Protein AF-A0A2H0XSZ4-F1 (afdb_monomer_lite)

Radius of gyration: 27.39 Å; chains: 1; bounding box: 52×51×87 Å

Sequence (161 aa):
MVIVDKSGLMKPEPNIGQFYLKGNMMQNGSPLTSWAFQTGLHCFGNWGGFIVTLGVLLFAISTAISWSYYGDRGAQYLLGQKAVFWYRILYVTAHFIGATVSLEVGWAFGDFANGLMAIPNLICVIALSNVVKRVTKEYTSKKHLTYKEQLTLNS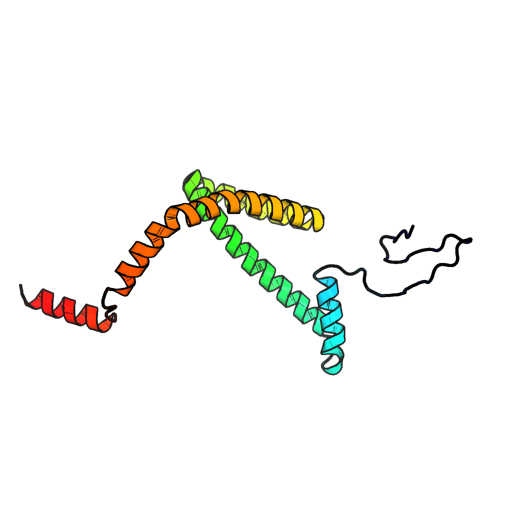IREQKW

Secondary structure (DSSP, 8-state):
-PPBPTTSPBPPPTTS-------STT--SHHHHHHHHHHHTGGG-TTHHHHHHHHHHHHHHHHHHHHHHHHHHHHHHHH-TTHHHHHHHHHHHHHHHHTTS-HHHHHHHHHHHHHHHHHHHHHHHHHHHHHHHHHHHHHHHS----HHHHHHHHHHHHTT-

Structure (mmCIF, N/CA/C/O backbone):
data_AF-A0A2H0XSZ4-F1
#
_entry.id   AF-A0A2H0XSZ4-F1
#
loop_
_atom_site.group_PDB
_atom_site.id
_atom_site.type_symbol
_atom_site.label_atom_id
_atom_site.label_alt_id
_atom_site.label_comp_id
_atom_site.label_asym_id
_atom_site.label_entity_id
_atom_site.label_seq_id
_atom_site.pdbx_PDB_ins_code
_atom_site.Cartn_x
_atom_site.Cartn_y
_atom_site.Cartn_z
_atom_site.occupancy
_atom_site.B_iso_or_equiv
_atom_site.auth_seq_id
_atom_site.auth_comp_id
_atom_site.auth_asym_id
_atom_site.auth_atom_id
_atom_site.pdbx_PDB_model_num
ATOM 1 N N . MET A 1 1 ? 6.662 29.672 -28.513 1.00 38.41 1 MET A N 1
ATOM 2 C CA . MET A 1 1 ? 5.990 28.416 -28.120 1.00 38.41 1 MET A CA 1
ATOM 3 C C . MET A 1 1 ? 7.043 27.329 -28.207 1.00 38.41 1 MET A C 1
ATOM 5 O O . MET A 1 1 ? 7.677 27.227 -29.244 1.00 38.41 1 MET A O 1
ATOM 9 N N . VAL A 1 2 ? 7.329 26.632 -27.110 1.00 45.84 2 VAL A N 1
ATOM 10 C CA . VAL A 1 2 ? 8.420 25.650 -27.048 1.00 45.84 2 VAL A CA 1
ATOM 11 C C . VAL A 1 2 ? 7.804 24.259 -27.126 1.00 45.84 2 VAL A C 1
ATOM 13 O O . VAL A 1 2 ? 7.014 23.898 -26.258 1.00 45.84 2 VAL A O 1
ATOM 16 N N . ILE A 1 3 ? 8.126 23.508 -28.178 1.00 48.75 3 ILE A N 1
ATOM 17 C CA . ILE A 1 3 ? 7.635 22.142 -28.386 1.00 48.75 3 ILE A CA 1
ATOM 18 C C . ILE A 1 3 ? 8.766 21.180 -28.005 1.00 48.75 3 ILE A C 1
ATOM 20 O O . ILE A 1 3 ? 9.856 21.236 -28.574 1.00 48.75 3 ILE A O 1
ATOM 24 N N . VAL A 1 4 ? 8.511 20.331 -27.009 1.00 52.94 4 VAL A N 1
ATOM 25 C CA . VAL A 1 4 ? 9.458 19.329 -26.497 1.00 52.94 4 VAL A CA 1
ATOM 26 C C . VAL A 1 4 ? 9.090 17.971 -27.086 1.00 52.94 4 VAL A C 1
ATOM 28 O O . VAL A 1 4 ? 7.964 17.509 -26.912 1.00 52.94 4 VAL A O 1
ATOM 31 N N . ASP A 1 5 ? 10.021 17.342 -27.803 1.00 50.06 5 ASP A N 1
ATOM 32 C CA . ASP A 1 5 ? 9.843 15.988 -28.337 1.00 50.06 5 ASP A CA 1
ATOM 33 C C . ASP A 1 5 ? 9.930 14.928 -27.218 1.00 50.06 5 ASP A C 1
ATOM 35 O O . ASP A 1 5 ? 10.528 15.166 -26.169 1.00 50.06 5 ASP A O 1
ATOM 39 N N . LYS A 1 6 ? 9.394 13.721 -27.446 1.00 45.88 6 LYS A N 1
ATOM 40 C CA . LYS A 1 6 ? 9.410 12.576 -26.505 1.00 45.88 6 LYS A CA 1
ATOM 41 C C . LYS A 1 6 ? 10.825 12.116 -26.112 1.00 45.88 6 LYS A C 1
ATOM 43 O O . LYS A 1 6 ? 10.987 11.374 -25.151 1.00 45.88 6 LYS A O 1
ATOM 48 N N . SER A 1 7 ? 11.840 12.573 -26.841 1.00 51.97 7 SER A N 1
ATOM 49 C CA . SER A 1 7 ? 13.270 12.392 -26.568 1.00 51.97 7 SER A CA 1
ATOM 50 C C . SER A 1 7 ? 13.869 13.460 -25.639 1.00 51.97 7 SER A C 1
ATOM 52 O O . SER A 1 7 ? 15.032 13.363 -25.250 1.00 51.97 7 SER A O 1
ATOM 54 N N . GLY A 1 8 ? 13.103 14.494 -25.293 1.00 50.28 8 GLY A N 1
ATOM 55 C CA . GLY A 1 8 ? 13.570 15.634 -24.508 1.00 50.28 8 GLY A CA 1
ATOM 56 C C . GLY A 1 8 ? 14.339 16.676 -25.283 1.00 50.28 8 GLY A C 1
ATOM 57 O O . GLY A 1 8 ? 14.888 17.609 -24.700 1.00 50.28 8 GLY A O 1
ATOM 58 N N . LEU A 1 9 ? 14.366 16.530 -26.602 1.00 47.16 9 LEU A N 1
ATOM 59 C CA . LEU A 1 9 ? 15.032 17.448 -27.500 1.00 47.16 9 LEU A CA 1
ATOM 60 C C . LEU A 1 9 ? 14.007 18.455 -28.028 1.00 47.16 9 LEU A C 1
ATOM 62 O O . LEU A 1 9 ? 13.013 18.091 -28.651 1.00 47.16 9 LEU A O 1
ATOM 66 N N . MET A 1 10 ? 14.252 19.741 -27.787 1.00 50.03 10 MET A N 1
ATOM 67 C CA . MET A 1 10 ? 13.558 20.819 -28.491 1.00 50.03 10 MET A CA 1
ATOM 68 C C . MET A 1 10 ? 14.272 21.043 -29.824 1.00 50.03 10 MET A C 1
ATOM 70 O O . MET A 1 10 ? 15.470 21.340 -29.842 1.00 50.03 10 MET A O 1
ATOM 74 N N . LYS A 1 11 ? 13.559 20.885 -30.942 1.00 49.41 11 LYS A N 1
ATOM 75 C CA . LYS A 1 11 ? 14.082 21.253 -32.263 1.00 49.41 11 LYS A CA 1
ATOM 76 C C . LYS A 1 11 ? 13.750 22.716 -32.560 1.00 49.41 11 LYS A C 1
ATOM 78 O O . LYS A 1 11 ? 12.647 23.154 -32.239 1.00 49.41 11 LYS A O 1
ATOM 83 N N . PRO A 1 12 ? 14.666 23.468 -33.177 1.00 53.62 12 PRO A N 1
ATOM 84 C CA . PRO A 1 12 ? 14.404 24.855 -33.515 1.00 53.62 12 PRO A CA 1
ATOM 85 C C . PRO A 1 12 ? 13.570 25.009 -34.777 1.00 53.62 12 PRO A C 1
ATOM 87 O O . PRO A 1 12 ? 13.829 24.370 -35.795 1.00 53.62 12 PRO A O 1
ATOM 90 N N . GLU A 1 13 ? 12.629 25.941 -34.718 1.00 52.09 13 GLU A N 1
ATOM 91 C CA . GLU A 1 13 ? 12.061 26.580 -35.898 1.00 52.09 13 GLU A CA 1
ATOM 92 C C . GLU A 1 13 ? 13.127 27.551 -36.455 1.00 52.09 13 GLU A C 1
ATOM 94 O O . GLU A 1 13 ? 13.641 28.377 -35.694 1.00 52.09 13 GLU A O 1
ATOM 99 N N . PRO A 1 14 ? 13.496 27.491 -37.746 1.00 54.22 14 PRO A N 1
ATOM 100 C CA . PRO A 1 14 ? 14.691 28.161 -38.277 1.00 54.22 14 PRO A CA 1
ATOM 101 C C . PRO A 1 14 ? 14.692 29.703 -38.250 1.00 54.22 14 PRO A C 1
ATOM 103 O O . PRO A 1 14 ? 15.674 30.295 -38.681 1.00 54.22 14 PRO A O 1
ATOM 106 N N . ASN A 1 15 ? 13.648 30.375 -37.747 1.00 52.22 15 ASN A N 1
ATOM 107 C CA . ASN A 1 15 ? 13.486 31.831 -37.883 1.00 52.22 15 ASN A CA 1
ATOM 108 C C . ASN A 1 15 ? 13.233 32.621 -36.587 1.00 52.22 15 ASN A C 1
ATOM 110 O O . ASN A 1 15 ? 12.858 33.789 -36.661 1.00 52.22 15 ASN A O 1
ATOM 114 N N . ILE A 1 16 ? 13.448 32.056 -35.394 1.00 55.81 16 ILE A N 1
ATOM 115 C CA . ILE A 1 16 ? 13.312 32.830 -34.146 1.00 55.81 16 ILE A CA 1
ATOM 116 C C . ILE A 1 16 ? 14.446 32.449 -33.194 1.00 55.81 16 ILE A C 1
ATOM 118 O O . ILE A 1 16 ? 14.521 31.306 -32.753 1.00 55.81 16 ILE A O 1
ATOM 122 N N . GLY A 1 17 ? 15.342 33.397 -32.896 1.00 53.16 17 GLY A N 1
ATOM 123 C CA . GLY A 1 17 ? 16.508 33.208 -32.027 1.00 53.16 17 GLY A CA 1
ATOM 124 C C . GLY A 1 17 ? 16.131 32.722 -30.626 1.00 53.16 17 GLY A C 1
ATOM 125 O O . GLY A 1 17 ? 15.847 33.518 -29.736 1.00 53.16 17 GLY A O 1
ATOM 126 N N . GLN A 1 18 ? 16.125 31.406 -30.437 1.00 49.12 18 GLN A N 1
ATOM 127 C CA . GLN A 1 18 ? 15.777 30.735 -29.188 1.00 49.12 18 GLN A CA 1
ATOM 128 C C . GLN A 1 18 ? 17.005 29.995 -28.648 1.00 49.12 18 GLN A C 1
ATOM 130 O O . GLN A 1 18 ? 17.699 29.283 -29.373 1.00 49.12 18 GLN A O 1
ATOM 135 N N . PHE A 1 19 ? 17.269 30.196 -27.357 1.00 51.22 19 PHE A N 1
ATOM 136 C CA . PHE A 1 19 ? 18.322 29.533 -26.592 1.00 51.22 19 PHE A CA 1
ATOM 137 C C . PHE A 1 19 ? 17.998 28.044 -26.399 1.00 51.22 19 PHE A C 1
ATOM 139 O O . PHE A 1 19 ? 16.898 27.696 -25.974 1.00 51.22 19 PHE A O 1
ATOM 146 N N . TYR A 1 20 ? 18.975 27.165 -26.640 1.00 51.00 20 TYR A N 1
ATOM 147 C CA . TYR A 1 20 ? 18.857 25.731 -26.362 1.00 51.00 20 TYR A CA 1
ATOM 148 C C . TYR A 1 20 ? 19.424 25.421 -24.981 1.00 51.00 20 TYR A C 1
ATOM 150 O O . TYR A 1 20 ? 20.610 25.633 -24.730 1.00 51.00 20 TYR A O 1
ATOM 158 N N . LEU A 1 21 ? 18.600 24.858 -24.101 1.00 49.72 21 LEU A N 1
ATOM 159 C CA . LEU A 1 21 ? 19.065 24.249 -22.858 1.00 49.72 21 LEU A CA 1
ATOM 160 C C . LEU A 1 21 ? 19.122 22.731 -23.058 1.00 49.72 21 LEU A C 1
ATOM 162 O O . LEU A 1 21 ? 18.095 22.062 -23.134 1.00 49.72 21 LEU A O 1
ATOM 166 N N . LYS A 1 22 ? 20.337 22.186 -23.179 1.00 48.81 22 LYS A N 1
ATOM 167 C CA . LYS A 1 22 ? 20.587 20.741 -23.262 1.00 48.81 22 LYS A CA 1
ATOM 168 C C . LYS A 1 22 ? 20.716 20.176 -21.846 1.00 48.81 22 LYS A C 1
ATOM 170 O O . LYS A 1 22 ? 21.632 20.557 -21.124 1.00 48.81 22 LYS A O 1
ATOM 175 N N . GLY A 1 23 ? 19.842 19.248 -21.461 1.00 54.03 23 GLY A N 1
ATOM 176 C CA . GLY A 1 23 ? 19.924 18.556 -20.172 1.00 54.03 23 GLY A CA 1
ATOM 177 C C . GLY A 1 23 ? 19.246 17.188 -20.204 1.00 54.03 23 GLY A C 1
ATOM 178 O O . GLY A 1 23 ? 18.250 17.006 -20.894 1.00 54.03 23 GLY A O 1
ATOM 179 N N . ASN A 1 24 ? 19.757 16.228 -19.429 1.00 54.56 24 ASN A N 1
ATOM 180 C CA . ASN A 1 24 ? 19.204 14.869 -19.290 1.00 54.56 24 ASN A CA 1
ATOM 181 C C . ASN A 1 24 ? 17.894 14.826 -18.457 1.0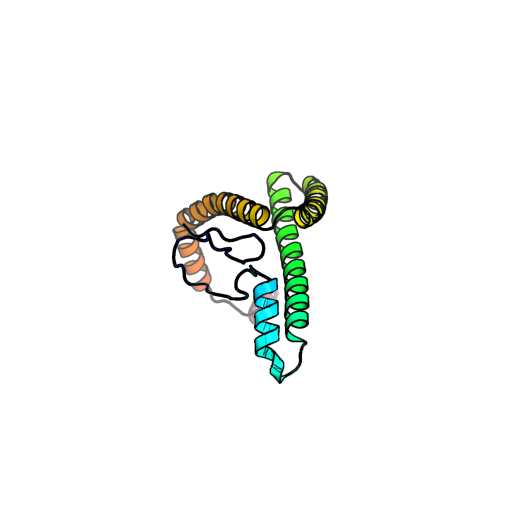0 54.56 24 ASN A C 1
ATOM 183 O O . ASN A 1 24 ? 17.596 13.824 -17.814 1.00 54.56 24 ASN A O 1
ATOM 187 N N . MET A 1 25 ? 17.118 15.917 -18.421 1.00 55.25 25 MET A N 1
ATOM 188 C CA . MET A 1 25 ? 16.053 16.168 -17.433 1.00 55.25 25 MET A CA 1
ATOM 189 C C . MET A 1 25 ? 14.708 15.479 -17.724 1.00 55.25 25 MET A C 1
ATOM 191 O O . MET A 1 25 ? 13.742 15.720 -17.012 1.00 55.25 25 MET A O 1
ATOM 195 N N . MET A 1 26 ? 14.612 14.629 -18.750 1.00 58.34 26 MET A N 1
ATOM 196 C CA . MET A 1 26 ? 13.345 13.982 -19.141 1.00 58.34 26 MET A CA 1
ATOM 197 C C . MET A 1 26 ? 13.096 12.609 -18.507 1.00 58.34 26 MET A C 1
ATOM 199 O O . MET A 1 26 ? 12.156 11.915 -18.885 1.00 58.34 26 MET A O 1
ATOM 203 N N . GLN A 1 27 ? 13.921 12.192 -17.549 1.00 61.56 27 GLN A N 1
ATOM 204 C CA . GLN A 1 27 ? 13.649 10.985 -16.770 1.00 61.56 27 GLN A CA 1
ATOM 205 C C . GLN A 1 27 ? 12.647 11.336 -15.657 1.00 61.56 27 GLN A C 1
ATOM 207 O O . GLN A 1 27 ? 12.907 12.248 -14.878 1.00 61.56 27 GLN A O 1
ATOM 212 N N . ASN A 1 28 ? 11.528 10.612 -15.548 1.00 71.50 28 ASN A N 1
ATOM 213 C CA . ASN A 1 28 ? 10.537 10.791 -14.476 1.00 71.50 28 ASN A CA 1
ATOM 214 C C . ASN A 1 28 ? 10.492 9.560 -13.564 1.00 71.50 28 ASN A C 1
ATOM 216 O O . ASN A 1 28 ? 10.473 8.429 -14.042 1.00 71.50 28 ASN A O 1
ATOM 220 N N . GLY A 1 29 ? 10.433 9.773 -12.246 1.00 78.81 29 GLY A N 1
ATOM 221 C CA . GLY A 1 29 ? 10.262 8.698 -11.264 1.00 78.81 29 GLY A CA 1
ATOM 222 C C . GLY A 1 29 ? 11.518 7.845 -11.054 1.00 78.81 29 GLY A C 1
ATOM 223 O O . GLY A 1 29 ? 12.585 8.365 -10.727 1.00 78.81 29 GLY A O 1
ATOM 224 N N . SER A 1 30 ? 11.389 6.524 -11.207 1.00 82.00 30 SER A N 1
ATOM 225 C CA . SER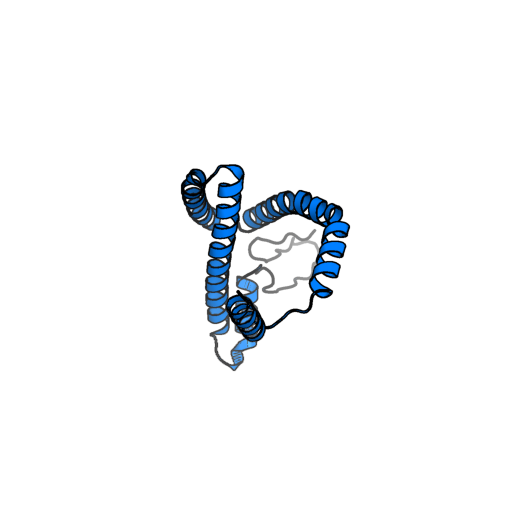 A 1 30 ? 12.443 5.553 -10.863 1.00 82.00 30 SER A CA 1
ATOM 226 C C . SER A 1 30 ? 13.736 5.666 -11.700 1.00 82.00 30 SER A C 1
ATOM 228 O O . SER A 1 30 ? 14.817 5.565 -11.118 1.00 82.00 30 SER A O 1
ATOM 230 N N . PRO A 1 31 ? 13.697 5.921 -13.022 1.00 82.94 31 PRO A N 1
ATOM 231 C CA . PRO A 1 31 ? 14.912 6.151 -13.806 1.00 82.94 31 PRO A CA 1
ATOM 232 C C . PRO A 1 31 ? 15.706 7.390 -13.372 1.00 82.94 31 PRO A C 1
ATOM 234 O O . PRO A 1 31 ? 16.937 7.368 -13.392 1.00 82.94 31 PRO A O 1
ATOM 237 N N . LEU A 1 32 ? 15.023 8.455 -12.932 1.00 85.12 32 LEU A N 1
ATOM 238 C CA . LEU A 1 32 ? 15.672 9.681 -12.461 1.00 85.12 32 LEU A CA 1
ATOM 239 C C . LEU A 1 32 ? 16.416 9.445 -11.148 1.00 85.12 32 LEU A C 1
ATOM 241 O O . LEU A 1 32 ? 17.568 9.855 -11.007 1.00 85.12 32 LEU A O 1
ATOM 245 N N . THR A 1 33 ? 15.786 8.748 -10.199 1.00 88.62 33 THR A N 1
ATOM 246 C CA . THR A 1 33 ? 16.438 8.384 -8.936 1.00 88.62 33 THR A CA 1
ATOM 247 C C . THR A 1 33 ? 17.582 7.404 -9.165 1.00 88.62 33 THR A C 1
ATOM 249 O O . THR A 1 33 ? 18.649 7.588 -8.587 1.00 88.62 33 THR A O 1
ATOM 252 N N . SER A 1 34 ? 17.428 6.427 -10.064 1.00 86.62 34 SER A N 1
ATOM 253 C CA . SER A 1 34 ? 18.523 5.528 -10.448 1.00 86.62 34 SER A CA 1
ATOM 254 C C . SER A 1 34 ? 19.720 6.300 -11.015 1.00 86.62 34 SER A C 1
ATOM 256 O O . SER A 1 34 ? 20.851 6.079 -10.583 1.00 86.62 34 SER A O 1
ATOM 258 N N . TRP A 1 35 ? 19.485 7.250 -11.926 1.00 84.75 35 TRP A N 1
ATOM 259 C CA . TRP A 1 35 ? 20.541 8.097 -12.490 1.00 84.75 35 TRP A CA 1
ATOM 260 C C . TRP A 1 35 ? 21.212 8.986 -11.432 1.00 84.75 35 TRP A C 1
ATOM 262 O O . TRP A 1 35 ? 22.441 9.102 -11.400 1.00 84.75 35 TRP A O 1
ATOM 272 N N . ALA A 1 36 ? 20.426 9.573 -10.527 1.00 86.62 36 ALA A N 1
ATOM 273 C CA . ALA A 1 36 ? 20.943 10.398 -9.440 1.00 86.62 36 ALA A CA 1
ATOM 274 C C . ALA A 1 36 ? 21.839 9.590 -8.489 1.00 86.62 36 ALA A C 1
ATOM 276 O O . ALA A 1 36 ? 22.929 10.043 -8.146 1.00 86.62 36 ALA A O 1
ATOM 277 N N . PHE A 1 37 ? 21.431 8.374 -8.114 1.00 87.06 37 PHE A N 1
ATOM 278 C CA . PHE A 1 37 ? 22.240 7.485 -7.274 1.00 87.06 37 PHE A CA 1
ATOM 279 C C . PHE A 1 37 ? 23.475 6.964 -8.004 1.00 87.06 37 PHE A C 1
ATOM 281 O O . PHE A 1 37 ? 24.538 6.858 -7.401 1.00 87.06 37 PHE A O 1
ATOM 288 N N . GLN A 1 38 ? 23.369 6.672 -9.299 1.00 87.00 38 GLN A N 1
ATOM 289 C CA . GLN A 1 38 ? 24.520 6.280 -10.109 1.00 87.00 38 GLN A CA 1
ATOM 290 C C . GLN A 1 38 ? 25.562 7.403 -10.193 1.00 87.00 38 GLN A C 1
ATOM 292 O O . GLN A 1 38 ? 26.755 7.140 -10.077 1.00 87.00 38 GLN A O 1
ATOM 297 N N . THR A 1 39 ? 25.111 8.653 -10.321 1.00 85.81 39 THR A N 1
ATOM 298 C CA . THR A 1 39 ? 25.986 9.833 -10.338 1.00 85.81 39 THR A CA 1
ATOM 299 C C . THR A 1 39 ? 26.565 10.122 -8.949 1.00 85.81 39 THR A C 1
ATOM 301 O O . THR A 1 39 ? 27.769 10.323 -8.811 1.00 85.81 39 THR A O 1
ATOM 304 N N . GLY A 1 40 ? 25.732 10.106 -7.905 1.00 86.44 40 GLY A N 1
ATOM 305 C CA . GLY A 1 40 ? 26.133 10.450 -6.539 1.00 86.44 40 GLY A CA 1
ATOM 306 C C . GLY A 1 40 ? 27.044 9.418 -5.872 1.00 86.44 40 GLY A C 1
ATOM 307 O O . GLY A 1 40 ? 27.937 9.795 -5.120 1.00 86.44 40 GLY A O 1
ATOM 308 N N . LEU A 1 41 ? 26.863 8.125 -6.165 1.00 84.94 41 LEU A N 1
ATOM 309 C CA . LEU A 1 41 ? 27.700 7.044 -5.625 1.00 84.94 41 LEU A CA 1
ATOM 310 C C . LEU A 1 41 ? 28.848 6.652 -6.565 1.00 84.94 41 LEU A C 1
ATOM 312 O O . LEU A 1 41 ? 29.563 5.695 -6.275 1.00 84.94 41 LEU A O 1
ATOM 316 N N . HIS A 1 42 ? 29.072 7.388 -7.658 1.00 81.56 42 HIS A N 1
ATOM 317 C CA . HIS A 1 42 ? 30.092 7.047 -8.652 1.00 81.56 42 HIS A CA 1
ATOM 318 C C . HIS A 1 42 ? 31.497 6.874 -8.042 1.00 81.56 42 HIS A C 1
ATOM 320 O O . HIS A 1 42 ? 32.265 6.028 -8.493 1.00 81.56 42 HIS A O 1
ATOM 326 N N . CYS A 1 43 ? 31.823 7.614 -6.973 1.00 79.56 43 CYS A N 1
ATOM 327 C CA . CYS A 1 43 ? 33.092 7.493 -6.244 1.00 79.56 43 CYS A CA 1
ATOM 328 C C . CYS A 1 43 ? 33.289 6.144 -5.524 1.00 79.56 43 CYS A C 1
ATOM 330 O O . CYS A 1 43 ? 34.429 5.741 -5.311 1.00 79.56 43 CYS A O 1
ATOM 332 N N . PHE A 1 44 ? 32.209 5.438 -5.184 1.00 76.75 44 PHE A N 1
ATOM 333 C CA . PHE A 1 44 ? 32.234 4.114 -4.551 1.00 76.75 44 PHE A CA 1
ATOM 334 C C . PHE A 1 44 ? 31.980 2.972 -5.553 1.00 76.75 44 PHE A C 1
ATOM 336 O O . PHE A 1 44 ? 32.039 1.802 -5.180 1.00 76.75 44 PHE A O 1
ATOM 343 N N . GLY A 1 45 ? 31.718 3.299 -6.824 1.00 77.50 45 GLY A N 1
ATOM 344 C CA . GLY A 1 45 ? 31.514 2.350 -7.919 1.00 77.50 45 GLY A CA 1
ATOM 345 C C . GLY A 1 45 ? 30.211 2.575 -8.693 1.00 77.50 45 GLY A C 1
ATOM 346 O O . GLY A 1 45 ? 29.258 3.184 -8.215 1.00 77.50 45 GLY A O 1
ATOM 347 N N . ASN A 1 46 ? 30.134 2.027 -9.908 1.00 77.69 46 ASN A N 1
ATOM 348 C CA . ASN A 1 46 ? 28.992 2.195 -10.820 1.00 77.69 46 ASN A CA 1
ATOM 349 C C . ASN A 1 46 ? 27.759 1.320 -10.470 1.00 77.69 46 ASN A C 1
ATOM 351 O O . ASN A 1 46 ? 27.091 0.784 -11.352 1.00 77.69 46 ASN A O 1
ATOM 355 N N . TRP A 1 47 ? 27.488 1.113 -9.177 1.00 82.94 47 TRP A N 1
ATOM 356 C CA . TRP A 1 47 ? 26.476 0.165 -8.681 1.00 82.94 47 TRP A CA 1
ATOM 357 C C . TRP A 1 47 ? 25.238 0.862 -8.091 1.00 82.94 47 TRP A C 1
ATOM 359 O O . TRP A 1 47 ? 24.257 0.201 -7.753 1.00 82.94 47 TRP A O 1
ATOM 369 N N . GLY A 1 48 ? 25.246 2.200 -8.007 1.00 83.50 48 GLY A N 1
ATOM 370 C CA . GLY A 1 48 ? 24.164 2.990 -7.406 1.00 83.50 48 GLY A CA 1
ATOM 371 C C . GLY A 1 48 ? 22.782 2.726 -8.020 1.00 83.50 48 GLY A C 1
ATOM 372 O O . GLY A 1 48 ? 21.800 2.616 -7.290 1.00 83.50 48 GLY A O 1
ATOM 373 N N . GLY A 1 49 ? 22.704 2.528 -9.341 1.00 84.62 49 GLY A N 1
ATOM 374 C CA . GLY A 1 49 ? 21.442 2.201 -10.018 1.00 84.62 49 GLY A CA 1
ATOM 375 C C . GLY A 1 49 ? 20.875 0.819 -9.656 1.00 84.62 49 GLY A C 1
ATOM 376 O O . GLY A 1 49 ? 19.659 0.658 -9.524 1.00 84.62 49 GLY A O 1
ATOM 377 N N . PHE A 1 50 ? 21.735 -0.179 -9.413 1.00 88.06 50 PHE A N 1
ATOM 378 C CA . PHE A 1 50 ? 21.299 -1.517 -8.991 1.00 88.06 50 PHE A CA 1
ATOM 379 C C . PHE A 1 50 ? 20.695 -1.504 -7.585 1.00 88.06 50 PHE A C 1
ATOM 381 O O . PHE A 1 50 ? 19.689 -2.171 -7.349 1.00 88.06 50 PHE A O 1
ATOM 388 N N . ILE A 1 51 ? 21.257 -0.702 -6.674 1.00 89.44 51 ILE A N 1
ATOM 389 C CA . ILE A 1 51 ? 20.721 -0.525 -5.316 1.00 89.44 51 ILE A CA 1
ATOM 390 C C . ILE A 1 51 ? 19.304 0.052 -5.377 1.00 89.44 51 ILE A C 1
ATOM 392 O O . ILE A 1 51 ? 18.401 -0.467 -4.721 1.00 89.44 51 ILE A O 1
ATOM 396 N N . VAL A 1 52 ? 19.089 1.084 -6.201 1.00 90.75 52 VAL A N 1
ATOM 397 C CA . VAL A 1 52 ? 17.757 1.681 -6.391 1.00 90.75 52 VAL A CA 1
ATOM 398 C C . VAL A 1 52 ? 16.790 0.664 -6.989 1.00 90.75 52 VAL A C 1
ATOM 400 O O . VAL A 1 52 ? 15.681 0.520 -6.487 1.00 90.75 52 VAL A O 1
ATOM 403 N N . THR A 1 53 ? 17.212 -0.083 -8.009 1.00 90.50 53 THR A N 1
ATOM 404 C CA . THR A 1 53 ? 16.366 -1.101 -8.653 1.00 90.50 53 THR A CA 1
ATOM 405 C C . THR A 1 53 ? 15.931 -2.182 -7.660 1.00 90.50 53 THR A C 1
ATOM 407 O O . THR A 1 53 ? 14.746 -2.507 -7.578 1.00 90.50 53 THR A O 1
ATOM 410 N N . LEU A 1 54 ? 16.865 -2.698 -6.853 1.00 93.00 54 LEU A N 1
ATOM 411 C CA . LEU A 1 54 ? 16.565 -3.684 -5.814 1.00 93.00 54 LEU A CA 1
ATOM 412 C C . LEU A 1 54 ? 15.652 -3.101 -4.725 1.00 93.00 54 LEU A C 1
ATOM 41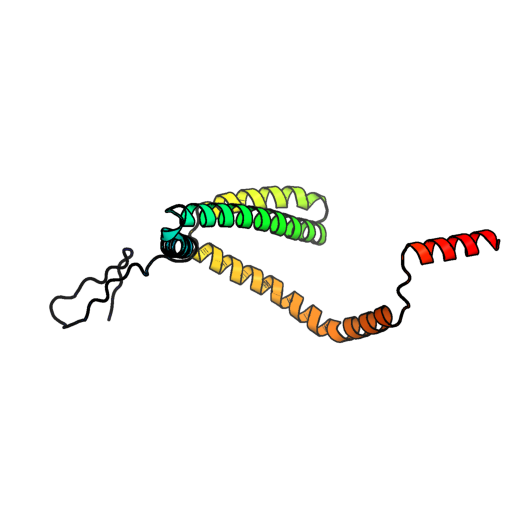4 O O . LEU A 1 54 ? 14.711 -3.762 -4.289 1.00 93.00 54 LEU A O 1
ATOM 418 N N . GLY A 1 55 ? 15.894 -1.855 -4.313 1.00 93.25 55 GLY A N 1
ATOM 419 C CA . GLY A 1 55 ? 15.063 -1.155 -3.335 1.00 93.25 55 GLY A CA 1
ATOM 420 C C . GLY A 1 55 ? 13.626 -0.958 -3.819 1.00 93.25 55 GLY A C 1
ATOM 421 O O . GLY A 1 55 ? 12.686 -1.262 -3.086 1.00 93.25 55 GLY A O 1
ATOM 422 N N . VAL A 1 56 ? 13.446 -0.521 -5.068 1.00 92.56 56 VAL A N 1
ATOM 423 C CA . VAL A 1 56 ? 12.124 -0.360 -5.691 1.00 92.56 56 VAL A CA 1
ATOM 424 C C . VAL A 1 56 ? 11.407 -1.705 -5.797 1.00 92.56 56 VAL A C 1
ATOM 426 O O . VAL A 1 56 ? 10.220 -1.773 -5.488 1.00 92.56 56 VAL A O 1
ATOM 429 N N . LEU A 1 57 ? 12.113 -2.783 -6.154 1.00 93.38 57 LEU A N 1
ATOM 430 C CA . LEU A 1 57 ? 11.538 -4.130 -6.202 1.00 93.38 57 LEU A CA 1
ATOM 431 C C . LEU A 1 57 ? 11.017 -4.579 -4.827 1.00 93.38 57 LEU A C 1
ATOM 433 O O . LEU A 1 57 ? 9.865 -4.997 -4.708 1.00 93.38 57 LEU A O 1
ATOM 437 N N . LEU A 1 58 ? 11.842 -4.466 -3.782 1.00 95.31 58 LEU A N 1
ATOM 438 C CA . LEU A 1 58 ? 11.455 -4.845 -2.418 1.00 95.31 58 LEU A CA 1
ATOM 439 C C . LEU A 1 58 ? 10.293 -3.989 -1.895 1.00 95.31 58 LEU A C 1
ATOM 441 O O . LEU A 1 58 ? 9.376 -4.509 -1.255 1.00 95.31 58 LEU A O 1
ATOM 445 N N . PHE A 1 59 ? 10.305 -2.692 -2.202 1.00 93.75 59 PHE A N 1
ATOM 446 C CA . PHE A 1 59 ? 9.240 -1.764 -1.833 1.00 93.75 59 PHE A CA 1
ATOM 447 C C . PHE A 1 59 ? 7.923 -2.059 -2.565 1.00 93.75 59 PHE A C 1
ATOM 449 O O . PHE A 1 59 ? 6.850 -2.011 -1.962 1.00 93.75 59 PHE A O 1
ATOM 456 N N . ALA A 1 60 ? 7.988 -2.412 -3.850 1.00 93.12 60 ALA A N 1
ATOM 457 C CA . ALA A 1 60 ? 6.814 -2.802 -4.621 1.00 93.12 60 ALA A CA 1
ATOM 458 C C . ALA A 1 60 ? 6.171 -4.075 -4.051 1.00 93.12 60 ALA A C 1
ATOM 460 O O . ALA A 1 60 ? 4.952 -4.127 -3.895 1.00 93.12 60 ALA A O 1
ATOM 461 N N . ILE A 1 61 ? 6.981 -5.070 -3.667 1.00 94.94 61 ILE A N 1
ATOM 462 C CA . ILE A 1 61 ? 6.491 -6.318 -3.060 1.00 94.94 61 ILE A CA 1
ATOM 463 C C . ILE A 1 61 ? 5.814 -6.048 -1.712 1.00 94.94 61 ILE A C 1
ATOM 465 O O . ILE A 1 61 ? 4.698 -6.518 -1.480 1.00 94.94 61 ILE A O 1
ATOM 469 N N . SER A 1 62 ? 6.451 -5.284 -0.819 1.00 96.19 62 SER A N 1
ATOM 470 C CA . SER A 1 62 ? 5.874 -4.993 0.503 1.00 96.19 62 SER A CA 1
ATOM 471 C C . SER A 1 62 ? 4.567 -4.200 0.399 1.00 96.19 62 SER A C 1
ATOM 473 O O . SER A 1 62 ? 3.600 -4.477 1.119 1.00 96.19 62 SER A O 1
ATOM 475 N N . THR A 1 63 ? 4.510 -3.266 -0.550 1.00 93.88 63 THR A N 1
ATOM 476 C CA . THR A 1 63 ? 3.306 -2.499 -0.870 1.00 93.88 63 THR A CA 1
ATOM 477 C C . THR A 1 63 ? 2.210 -3.427 -1.396 1.00 93.88 63 THR A C 1
ATOM 479 O O . THR A 1 63 ? 1.109 -3.432 -0.845 1.00 93.88 63 THR A O 1
ATOM 482 N N . ALA A 1 64 ? 2.506 -4.289 -2.372 1.00 94.25 64 ALA A N 1
ATOM 483 C CA . ALA A 1 64 ? 1.532 -5.233 -2.924 1.00 94.25 64 ALA A CA 1
ATOM 484 C C . ALA A 1 64 ? 0.940 -6.170 -1.850 1.00 94.25 64 ALA A C 1
ATOM 486 O O . ALA A 1 64 ? -0.271 -6.375 -1.780 1.00 94.25 64 ALA A O 1
ATOM 487 N N . ILE A 1 65 ? 1.764 -6.690 -0.937 1.00 94.69 65 ILE A N 1
ATOM 488 C CA . ILE A 1 65 ? 1.268 -7.529 0.168 1.00 94.69 65 ILE A CA 1
ATOM 489 C C . ILE A 1 65 ? 0.302 -6.738 1.063 1.00 94.69 65 ILE A C 1
ATOM 491 O O . ILE A 1 65 ? -0.775 -7.229 1.410 1.00 94.69 65 ILE A O 1
ATOM 495 N N . SER A 1 66 ? 0.664 -5.501 1.406 1.00 95.31 66 SER A N 1
ATOM 496 C CA . SER A 1 66 ? -0.131 -4.657 2.304 1.00 95.31 66 SER A CA 1
ATOM 497 C C . SER A 1 66 ? -1.492 -4.306 1.692 1.00 95.31 66 SER A C 1
ATOM 499 O O . SER A 1 66 ? -2.529 -4.489 2.331 1.00 95.31 66 SER A O 1
ATOM 501 N N . TRP A 1 67 ? -1.516 -3.878 0.427 1.00 93.62 67 TRP A N 1
ATOM 502 C CA . TRP A 1 67 ? -2.758 -3.542 -0.280 1.00 93.62 67 TRP A CA 1
ATOM 503 C C . TRP A 1 67 ? -3.628 -4.767 -0.577 1.00 93.62 67 TRP A C 1
ATOM 505 O O . TRP A 1 67 ? -4.857 -4.672 -0.534 1.00 93.62 67 TRP A O 1
ATOM 515 N N . SER A 1 68 ? -3.019 -5.935 -0.804 1.00 94.44 68 SER A N 1
ATOM 516 C CA . SER A 1 68 ? -3.757 -7.197 -0.884 1.00 94.44 68 SER A CA 1
ATOM 517 C C . SER A 1 68 ? -4.504 -7.479 0.423 1.00 94.44 68 SER A C 1
ATOM 519 O O . SER A 1 68 ? -5.704 -7.756 0.400 1.00 94.44 68 SER A O 1
ATOM 521 N N . TYR A 1 69 ? -3.831 -7.329 1.569 1.00 94.75 69 TYR A N 1
ATOM 522 C CA . TYR A 1 69 ? -4.439 -7.544 2.882 1.00 94.75 69 TYR A CA 1
ATOM 523 C C . TYR A 1 69 ? -5.551 -6.534 3.199 1.00 94.75 69 TYR A C 1
ATOM 525 O O . TYR A 1 69 ? -6.616 -6.925 3.685 1.00 94.75 69 TYR A O 1
ATOM 533 N N . TYR A 1 70 ? -5.345 -5.245 2.911 1.00 93.00 70 TYR A N 1
ATOM 534 C CA . TYR A 1 70 ? -6.371 -4.229 3.161 1.00 93.00 70 TYR A CA 1
ATOM 535 C C . TYR A 1 70 ? -7.643 -4.484 2.354 1.00 93.00 70 TYR A C 1
ATOM 537 O O . TYR A 1 70 ? -8.742 -4.429 2.910 1.00 93.00 70 TYR A O 1
ATOM 545 N N . GLY A 1 71 ? -7.511 -4.824 1.072 1.00 92.56 71 GLY A N 1
ATOM 546 C CA . GLY A 1 71 ? -8.682 -5.139 0.263 1.00 92.56 71 GLY A CA 1
ATOM 547 C C . GLY A 1 71 ? -9.320 -6.486 0.602 1.00 92.56 71 GLY A C 1
ATOM 548 O O . GLY A 1 71 ? -10.538 -6.589 0.518 1.00 92.56 71 GLY A O 1
ATOM 549 N N . ASP A 1 72 ? -8.559 -7.475 1.088 1.00 94.31 72 ASP A N 1
ATOM 550 C CA . ASP A 1 72 ? -9.113 -8.718 1.652 1.00 94.31 72 ASP A CA 1
ATOM 551 C C . ASP A 1 72 ? -10.057 -8.397 2.825 1.00 94.31 72 ASP A C 1
ATOM 553 O O . ASP A 1 72 ? -11.232 -8.768 2.804 1.00 94.31 72 ASP A O 1
ATOM 557 N N . ARG A 1 73 ? -9.592 -7.595 3.795 1.00 94.44 73 ARG A N 1
ATOM 558 C CA . ARG A 1 73 ? -10.429 -7.158 4.926 1.00 94.44 73 ARG A CA 1
ATOM 559 C C . ARG A 1 73 ? -11.640 -6.340 4.476 1.00 94.44 73 ARG A C 1
ATOM 561 O O . ARG A 1 73 ? -12.730 -6.539 5.009 1.00 94.44 73 ARG A O 1
ATOM 568 N N . GLY A 1 74 ? -11.469 -5.459 3.490 1.00 92.62 74 GLY A N 1
ATOM 569 C CA . GLY A 1 74 ? -12.567 -4.681 2.911 1.00 92.62 74 GLY A CA 1
ATOM 570 C C . GLY A 1 74 ? -13.621 -5.560 2.229 1.00 92.62 74 GLY A C 1
ATOM 571 O O . GLY A 1 74 ? -14.813 -5.430 2.507 1.00 92.62 74 GLY A O 1
ATOM 572 N N . ALA A 1 75 ? -13.192 -6.506 1.393 1.00 93.69 75 ALA A N 1
ATOM 573 C CA . ALA A 1 75 ? -14.072 -7.450 0.708 1.00 93.69 75 ALA A CA 1
ATOM 574 C C . ALA A 1 75 ? -14.793 -8.372 1.699 1.00 93.69 75 ALA A C 1
ATOM 576 O O . ALA A 1 75 ? -15.993 -8.609 1.557 1.00 93.69 75 ALA A O 1
ATOM 577 N N . GLN A 1 76 ? -14.090 -8.843 2.734 1.00 94.75 76 GLN A N 1
ATOM 578 C CA . GLN A 1 76 ? -14.675 -9.631 3.814 1.00 94.75 76 GLN A CA 1
ATOM 579 C C . GLN A 1 76 ? -15.764 -8.846 4.560 1.00 94.75 76 GLN A C 1
ATOM 581 O O . GLN A 1 76 ? -16.820 -9.405 4.847 1.00 94.75 76 GLN A O 1
ATOM 586 N N . TYR A 1 77 ? -15.523 -7.566 4.859 1.00 92.69 77 TYR A N 1
ATOM 587 C CA . TYR A 1 77 ? -16.482 -6.711 5.560 1.00 92.69 77 TYR A CA 1
ATOM 588 C C . TYR A 1 77 ? -17.744 -6.436 4.727 1.00 92.69 77 TYR A C 1
ATOM 590 O O . TYR A 1 77 ? -18.847 -6.465 5.266 1.00 92.69 77 TYR A O 1
ATOM 598 N N . LEU A 1 78 ? -17.593 -6.203 3.419 1.00 92.62 78 LEU A N 1
ATOM 599 C CA . LEU A 1 78 ? -18.708 -5.836 2.536 1.00 92.62 78 LEU A CA 1
ATOM 600 C C . LEU A 1 78 ? -19.507 -7.037 2.013 1.00 92.62 78 LEU A C 1
ATOM 602 O O . LEU A 1 78 ? -20.728 -6.965 1.906 1.00 92.62 78 LEU A O 1
ATOM 606 N N . LEU A 1 79 ? -18.825 -8.123 1.644 1.00 93.56 79 LEU A N 1
ATOM 607 C CA . LEU A 1 79 ? -19.399 -9.244 0.884 1.00 93.56 79 LEU A CA 1
ATOM 608 C C . LEU A 1 79 ? -19.223 -10.603 1.587 1.00 93.56 79 LEU A C 1
ATOM 610 O O . LEU A 1 79 ? -19.681 -11.634 1.089 1.00 93.56 79 LEU A O 1
ATOM 614 N N . GLY A 1 80 ? -18.567 -10.625 2.750 1.00 92.44 80 GLY A N 1
ATOM 615 C CA . GLY A 1 80 ? -18.341 -11.825 3.550 1.00 92.44 80 GLY A CA 1
ATOM 616 C C . GLY A 1 80 ? -17.134 -12.666 3.115 1.00 92.44 80 GLY A C 1
ATOM 617 O O . GLY A 1 80 ? -16.434 -12.388 2.142 1.00 92.44 80 GLY A O 1
ATOM 618 N N . GLN A 1 81 ? -16.894 -13.759 3.849 1.00 91.25 81 GLN A N 1
ATOM 619 C CA . GLN A 1 81 ? -15.690 -14.597 3.721 1.00 91.25 81 GLN A CA 1
ATOM 620 C C . GLN A 1 81 ? -15.473 -15.179 2.315 1.00 91.25 81 GLN A C 1
ATOM 622 O O . GLN A 1 81 ? -14.337 -15.332 1.872 1.00 91.25 81 GLN A O 1
ATOM 627 N N . LYS A 1 82 ? -16.553 -15.522 1.602 1.00 90.44 82 LYS A N 1
ATOM 628 C CA . LYS A 1 82 ? -16.468 -16.171 0.283 1.00 90.44 82 LYS A CA 1
ATOM 629 C C . LYS A 1 82 ? -15.967 -15.220 -0.812 1.00 90.44 82 LYS A C 1
ATOM 631 O O . LYS A 1 82 ? -15.389 -15.683 -1.791 1.00 90.44 82 LYS A O 1
ATOM 636 N N . ALA A 1 83 ? -16.148 -13.910 -0.641 1.00 92.38 83 ALA A N 1
ATOM 637 C CA . ALA A 1 83 ? -15.712 -12.907 -1.611 1.00 92.38 83 ALA A CA 1
ATOM 638 C C . ALA A 1 83 ? -14.190 -12.693 -1.613 1.00 92.38 83 ALA A C 1
ATOM 640 O O . ALA A 1 83 ? -13.628 -12.293 -2.630 1.00 92.38 83 ALA A O 1
ATOM 641 N N . VAL A 1 84 ? -13.510 -13.021 -0.510 1.00 93.31 84 VAL A N 1
ATOM 642 C CA . VAL A 1 84 ? -12.054 -12.865 -0.354 1.00 93.31 84 VAL A CA 1
ATOM 643 C C . VAL A 1 84 ? -11.277 -13.614 -1.435 1.00 93.31 84 VAL A C 1
ATOM 645 O O . VAL A 1 84 ? -10.318 -13.087 -1.997 1.00 93.31 84 VAL A O 1
ATOM 648 N N . PHE A 1 85 ? -11.692 -14.843 -1.750 1.00 93.25 85 PHE A N 1
ATOM 649 C CA . PHE A 1 85 ? -11.032 -15.652 -2.774 1.00 93.25 85 PHE A CA 1
ATOM 650 C C . PHE A 1 85 ? -11.091 -14.974 -4.150 1.00 93.25 85 PHE A C 1
ATOM 652 O O . PHE A 1 85 ? -10.065 -14.814 -4.810 1.00 93.25 85 PHE A O 1
ATOM 659 N N . TRP A 1 86 ? -12.276 -14.501 -4.539 1.00 93.44 86 TRP A N 1
ATOM 660 C CA . TRP A 1 86 ? -12.483 -13.795 -5.803 1.00 93.44 86 TRP A CA 1
ATOM 661 C C . TRP A 1 86 ? -11.737 -12.461 -5.854 1.00 93.44 86 TRP A C 1
ATOM 663 O O . TRP A 1 86 ? -11.125 -12.145 -6.873 1.00 93.44 86 TRP A O 1
ATOM 673 N N . TYR A 1 87 ? -11.706 -11.720 -4.743 1.00 94.94 87 TYR A N 1
ATOM 674 C CA . TYR A 1 87 ? -10.911 -10.498 -4.630 1.00 94.94 87 TYR A CA 1
ATOM 675 C C . TYR A 1 87 ? -9.422 -10.762 -4.891 1.00 94.94 87 TYR A C 1
ATOM 677 O O . TYR A 1 87 ? -8.800 -10.035 -5.660 1.00 94.94 87 TYR A O 1
ATOM 685 N N . ARG A 1 88 ? -8.845 -11.826 -4.317 1.00 93.56 88 ARG A N 1
ATOM 686 C CA . ARG A 1 88 ? -7.426 -12.167 -4.529 1.00 93.56 88 ARG A CA 1
ATOM 687 C C . ARG A 1 88 ? -7.116 -12.498 -5.991 1.00 93.56 88 ARG A C 1
ATOM 689 O O . ARG A 1 88 ? -6.081 -12.069 -6.494 1.00 93.56 88 ARG A O 1
ATOM 696 N N . ILE A 1 89 ? -8.013 -13.205 -6.684 1.00 95.38 89 ILE A N 1
ATOM 697 C CA . ILE A 1 89 ? -7.869 -13.486 -8.124 1.00 95.38 89 ILE A CA 1
ATOM 698 C C . ILE A 1 89 ? -7.873 -12.183 -8.932 1.00 95.38 89 ILE A C 1
ATOM 700 O O . ILE A 1 89 ? -6.995 -11.966 -9.773 1.00 95.38 89 ILE A O 1
ATOM 704 N N . LEU A 1 90 ? -8.833 -11.297 -8.653 1.00 94.69 90 LEU A N 1
ATOM 705 C CA . LEU A 1 90 ? -8.917 -9.987 -9.299 1.00 94.69 90 LEU A CA 1
ATOM 706 C C . LEU A 1 90 ? -7.672 -9.141 -9.015 1.00 94.69 90 LEU A C 1
ATOM 708 O O . LEU A 1 90 ? -7.135 -8.530 -9.932 1.00 94.69 90 LEU A O 1
ATOM 712 N N . TYR A 1 91 ? -7.168 -9.158 -7.780 1.00 94.38 91 TYR A N 1
ATOM 713 C CA . TYR A 1 91 ? -5.989 -8.403 -7.362 1.00 94.38 91 TYR A CA 1
ATOM 714 C C . TYR A 1 91 ? -4.726 -8.804 -8.136 1.00 94.38 91 TYR A C 1
ATOM 716 O O . TYR A 1 91 ? -4.010 -7.939 -8.643 1.00 94.38 91 TYR A O 1
ATOM 724 N N . VAL A 1 92 ? -4.471 -10.110 -8.273 1.00 94.56 92 VAL A N 1
ATOM 725 C CA . VAL A 1 92 ? -3.315 -10.627 -9.029 1.00 94.56 92 VAL A CA 1
ATOM 726 C C . VAL A 1 92 ? -3.454 -10.310 -10.519 1.00 94.56 92 VAL A C 1
ATOM 728 O O . VAL A 1 92 ? -2.492 -9.882 -11.155 1.00 94.56 92 VAL A O 1
ATOM 731 N N . THR A 1 93 ? -4.661 -10.446 -11.071 1.00 94.38 93 THR A N 1
ATOM 732 C CA . THR A 1 93 ? -4.926 -10.116 -12.480 1.00 94.38 93 THR A CA 1
ATOM 733 C C . THR A 1 93 ? -4.740 -8.618 -12.746 1.00 94.38 93 THR A C 1
ATOM 735 O O . THR A 1 93 ? -4.122 -8.234 -13.737 1.00 94.38 93 THR A O 1
ATOM 738 N N . ALA A 1 94 ? -5.196 -7.762 -11.829 1.00 91.94 94 ALA A N 1
ATOM 739 C CA . ALA A 1 94 ? -5.011 -6.317 -11.904 1.00 91.94 94 ALA A CA 1
ATOM 740 C C . ALA A 1 94 ? -3.530 -5.909 -11.830 1.00 91.94 94 ALA A C 1
ATOM 742 O O . ALA A 1 94 ? -3.140 -4.974 -12.521 1.00 91.94 94 ALA A O 1
ATOM 743 N N . HIS A 1 95 ? -2.690 -6.621 -11.067 1.00 92.00 95 HIS A N 1
ATOM 744 C CA . HIS A 1 95 ? -1.237 -6.384 -11.057 1.00 92.00 95 HIS A CA 1
ATOM 745 C C . HIS A 1 95 ? -0.600 -6.666 -12.415 1.00 92.00 95 HIS A C 1
ATOM 747 O O . HIS A 1 95 ? 0.223 -5.883 -12.887 1.00 92.00 95 HIS A O 1
ATOM 753 N N . PHE A 1 96 ? -1.005 -7.762 -13.059 1.00 92.19 96 PHE A N 1
ATOM 754 C CA . PHE A 1 96 ? -0.523 -8.094 -14.396 1.00 92.19 96 PHE A CA 1
ATOM 755 C C . PHE A 1 96 ? -0.938 -7.031 -15.420 1.00 92.19 96 PHE A C 1
ATOM 757 O O . PHE A 1 96 ? -0.101 -6.545 -16.174 1.00 92.19 96 PHE A O 1
ATOM 764 N N . ILE A 1 97 ? -2.205 -6.605 -15.396 1.00 92.00 97 ILE A N 1
ATOM 765 C CA . ILE A 1 97 ? -2.695 -5.527 -16.267 1.00 92.00 97 ILE A CA 1
ATOM 766 C C . ILE A 1 97 ? -1.955 -4.217 -15.967 1.00 92.00 97 ILE A C 1
ATOM 768 O O . ILE A 1 97 ? -1.512 -3.541 -16.893 1.00 92.00 97 ILE A O 1
ATOM 772 N N . GLY A 1 98 ? -1.750 -3.883 -14.693 1.00 89.38 98 GLY A N 1
ATOM 773 C CA . GLY A 1 98 ? -1.030 -2.685 -14.261 1.00 89.38 98 GLY A CA 1
ATOM 774 C C . GLY A 1 98 ? 0.406 -2.613 -14.781 1.00 89.38 98 GLY A C 1
ATOM 775 O O . GLY A 1 98 ? 0.876 -1.525 -15.090 1.00 89.38 98 GLY A O 1
ATOM 776 N N . ALA A 1 99 ? 1.073 -3.755 -14.977 1.00 89.25 99 ALA A N 1
ATOM 777 C CA . ALA A 1 99 ? 2.399 -3.806 -15.596 1.00 89.25 99 ALA A CA 1
ATOM 778 C C . ALA A 1 99 ? 2.394 -3.464 -17.103 1.00 89.25 99 ALA A C 1
ATOM 780 O O . ALA A 1 99 ? 3.453 -3.200 -17.669 1.00 89.25 99 ALA A O 1
ATOM 781 N N . THR A 1 100 ? 1.224 -3.472 -17.754 1.00 91.31 100 THR A N 1
ATOM 782 C CA . THR A 1 100 ? 1.057 -3.189 -19.195 1.00 91.31 100 THR A CA 1
ATOM 783 C C . THR A 1 100 ? 0.481 -1.802 -19.496 1.00 91.31 100 THR A C 1
ATOM 785 O O . THR A 1 100 ? 0.545 -1.346 -20.637 1.00 91.31 100 THR A O 1
ATOM 788 N N . VAL A 1 101 ? -0.086 -1.125 -18.494 1.00 89.31 101 VAL A N 1
ATOM 789 C CA . VAL A 1 101 ? -0.713 0.201 -18.625 1.00 89.31 101 VAL A CA 1
ATOM 790 C C . VAL A 1 101 ? 0.322 1.306 -18.378 1.00 89.31 101 VAL A C 1
ATOM 792 O O . VAL A 1 101 ? 1.331 1.087 -17.710 1.00 89.31 101 VAL A O 1
ATOM 795 N N . SER A 1 102 ? 0.095 2.507 -18.926 1.00 88.06 102 SER A N 1
ATOM 796 C CA . SER A 1 102 ? 0.999 3.636 -18.692 1.00 88.06 102 SER A CA 1
ATOM 797 C C . SER A 1 102 ? 0.995 4.082 -17.228 1.00 88.06 102 SER A C 1
ATOM 799 O O . SER A 1 102 ? -0.021 4.031 -16.527 1.00 88.06 102 SER A O 1
ATOM 801 N N . LEU A 1 103 ? 2.152 4.563 -16.776 1.00 85.12 103 LEU A N 1
ATOM 802 C CA . LEU A 1 103 ? 2.369 4.967 -15.393 1.00 85.12 103 LEU A CA 1
ATOM 803 C C . LEU A 1 103 ? 1.420 6.107 -14.986 1.00 85.12 103 LEU A C 1
ATOM 805 O O . LEU A 1 103 ? 0.856 6.072 -13.896 1.00 85.12 103 LEU A O 1
ATOM 809 N N . GLU A 1 104 ? 1.192 7.080 -15.870 1.00 87.25 104 GLU A N 1
ATOM 810 C CA . GLU A 1 104 ? 0.320 8.235 -15.616 1.00 87.25 104 GLU A CA 1
ATOM 811 C C . GLU A 1 104 ? -1.133 7.820 -15.372 1.00 87.25 104 GLU A C 1
ATOM 813 O O . GLU A 1 104 ? -1.793 8.371 -14.494 1.00 87.25 104 GLU A O 1
ATOM 818 N N . VAL A 1 105 ? -1.625 6.824 -16.117 1.00 88.19 105 VAL A N 1
ATOM 819 C CA . VAL A 1 105 ? -2.981 6.291 -15.930 1.00 88.19 105 VAL A CA 1
ATOM 820 C C . VAL A 1 105 ? -3.082 5.572 -14.586 1.00 88.19 105 VAL A C 1
ATOM 822 O O . VAL A 1 105 ? -4.073 5.747 -13.878 1.00 88.19 105 VAL A O 1
ATOM 825 N N . GLY A 1 106 ? -2.046 4.816 -14.204 1.00 87.25 106 GLY A N 1
ATOM 826 C CA . GLY A 1 106 ? -1.970 4.166 -12.894 1.00 87.25 106 GLY A CA 1
ATOM 827 C C . GLY A 1 106 ? -2.024 5.164 -11.733 1.00 87.25 106 GLY A C 1
ATOM 828 O O . GLY A 1 106 ? -2.814 4.977 -10.808 1.00 87.25 106 GLY A O 1
ATOM 829 N N . TRP A 1 107 ? -1.247 6.251 -11.807 1.00 88.56 107 TRP A N 1
ATOM 830 C CA . TRP A 1 107 ? -1.278 7.322 -10.803 1.00 88.56 107 TRP A CA 1
ATOM 831 C C . TRP A 1 107 ? -2.629 8.035 -10.760 1.00 88.56 107 TRP A C 1
ATOM 833 O O . TRP A 1 107 ? -3.206 8.161 -9.684 1.00 88.56 107 TRP A O 1
ATOM 843 N N . ALA A 1 108 ? -3.182 8.421 -11.914 1.00 92.19 108 ALA A N 1
ATOM 844 C CA . ALA A 1 108 ? -4.473 9.105 -11.976 1.00 92.19 108 ALA A CA 1
ATOM 845 C C . ALA A 1 108 ? -5.615 8.249 -11.400 1.00 92.19 108 ALA A C 1
ATOM 847 O O . ALA A 1 108 ? -6.465 8.750 -10.661 1.00 92.19 108 ALA A O 1
ATOM 848 N N . PHE A 1 109 ? -5.625 6.947 -11.703 1.00 90.88 109 PHE A N 1
ATOM 849 C CA . PHE A 1 109 ? -6.592 6.017 -11.125 1.00 90.88 109 PHE A CA 1
ATOM 850 C C . PHE A 1 109 ? -6.394 5.853 -9.612 1.00 90.88 109 PHE A C 1
ATOM 852 O O . PHE A 1 109 ? -7.371 5.861 -8.862 1.00 90.88 109 PHE A O 1
ATOM 859 N N . GLY A 1 110 ? -5.141 5.739 -9.159 1.00 91.06 110 GLY A N 1
ATOM 860 C CA . GLY A 1 110 ? -4.794 5.642 -7.742 1.00 91.06 110 GLY A CA 1
ATOM 861 C C . GLY A 1 110 ? -5.249 6.859 -6.939 1.00 91.06 110 GLY A C 1
ATOM 862 O O . GLY A 1 110 ? -5.880 6.696 -5.896 1.00 91.06 110 GLY A O 1
ATOM 863 N N . ASP A 1 111 ? -5.004 8.067 -7.445 1.00 93.62 111 ASP A N 1
ATOM 864 C CA . ASP A 1 111 ? -5.418 9.313 -6.794 1.00 93.62 111 ASP A CA 1
ATOM 865 C C . ASP A 1 111 ? -6.943 9.429 -6.714 1.00 93.62 111 ASP A C 1
ATOM 867 O O . ASP A 1 111 ? -7.491 9.788 -5.668 1.00 93.62 111 ASP A O 1
ATOM 871 N N . PHE A 1 112 ? -7.647 9.049 -7.783 1.00 95.06 112 PHE A N 1
ATOM 872 C CA . PHE A 1 112 ? -9.107 9.020 -7.792 1.00 95.06 112 PHE A CA 1
ATOM 873 C C . PHE A 1 112 ? -9.673 8.020 -6.770 1.00 95.06 112 PHE A C 1
ATOM 875 O O . PHE A 1 112 ? -10.535 8.375 -5.960 1.00 95.06 112 PHE A O 1
ATOM 882 N N . ALA A 1 113 ? -9.167 6.783 -6.765 1.00 92.50 113 ALA A N 1
ATOM 883 C CA . ALA A 1 113 ? -9.616 5.738 -5.847 1.00 92.50 113 ALA A CA 1
ATOM 884 C C . ALA A 1 113 ? -9.295 6.075 -4.378 1.00 92.50 113 ALA A C 1
ATOM 886 O O . ALA A 1 113 ? -10.156 5.925 -3.505 1.00 92.50 113 ALA A O 1
ATOM 887 N N . ASN A 1 114 ? -8.091 6.588 -4.104 1.00 92.81 114 ASN A N 1
ATOM 888 C CA . ASN A 1 114 ? -7.691 7.032 -2.768 1.00 92.81 114 ASN A CA 1
ATOM 889 C C . ASN A 1 114 ? -8.530 8.218 -2.296 1.00 92.81 114 ASN A C 1
ATOM 891 O O . ASN A 1 114 ? -8.943 8.237 -1.138 1.00 92.81 114 ASN A O 1
ATOM 895 N N . GLY A 1 115 ? -8.834 9.173 -3.179 1.00 93.81 115 GLY A N 1
ATOM 896 C CA . GLY A 1 115 ? -9.734 10.281 -2.873 1.00 93.81 115 GLY A CA 1
ATOM 897 C C . GLY A 1 115 ? -11.122 9.788 -2.460 1.00 93.81 115 GLY A C 1
ATOM 898 O O . GLY A 1 115 ? -11.629 10.179 -1.407 1.00 93.81 115 GLY A O 1
ATOM 899 N N . LEU A 1 116 ? -11.702 8.862 -3.230 1.00 94.88 116 LEU A N 1
ATOM 900 C CA . LEU A 1 116 ? -13.015 8.284 -2.934 1.00 94.88 116 LEU A CA 1
ATOM 901 C C . LEU A 1 116 ? -13.045 7.546 -1.587 1.00 94.88 116 LEU A C 1
ATOM 903 O O . LEU A 1 116 ? -14.034 7.641 -0.864 1.00 94.88 116 LEU A O 1
ATOM 907 N N . MET A 1 117 ? -11.968 6.839 -1.231 1.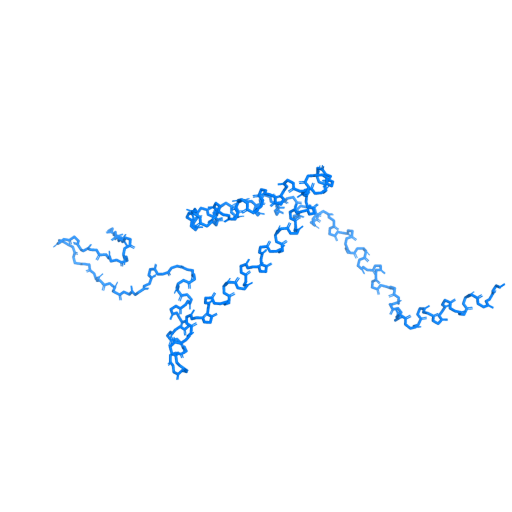00 92.19 117 MET A N 1
ATOM 908 C CA . MET A 1 117 ? -11.833 6.168 0.067 1.00 92.19 117 MET A CA 1
ATOM 909 C C . MET A 1 117 ? -11.595 7.158 1.220 1.00 92.19 117 MET A C 1
ATOM 911 O O . MET A 1 117 ? -12.128 6.978 2.319 1.00 92.19 117 MET A O 1
ATOM 915 N N . ALA A 1 118 ? -10.797 8.201 0.989 1.00 95.12 118 ALA A N 1
ATOM 916 C CA . ALA A 1 118 ? -10.417 9.170 2.009 1.00 95.12 118 ALA A CA 1
ATOM 917 C C . ALA A 1 118 ? -11.597 10.045 2.448 1.00 95.12 118 ALA A C 1
ATOM 919 O O . ALA A 1 118 ? -11.727 10.317 3.640 1.00 95.12 118 ALA A O 1
ATOM 920 N N . ILE A 1 119 ? -12.480 10.446 1.527 1.00 94.94 119 ILE A N 1
ATOM 921 C CA . ILE A 1 119 ? -13.638 11.308 1.826 1.00 94.94 119 ILE A CA 1
ATOM 922 C C . ILE A 1 119 ? -14.503 10.760 2.982 1.00 94.94 119 ILE A C 1
ATOM 924 O O . ILE A 1 119 ? -14.621 11.448 4.000 1.00 94.94 119 ILE A O 1
ATOM 928 N N . PRO A 1 120 ? -15.089 9.547 2.905 1.00 93.38 120 PRO A N 1
ATOM 929 C CA . PRO A 1 120 ? -15.910 9.021 3.992 1.00 93.38 120 PRO A CA 1
ATOM 930 C C . PRO A 1 120 ? -15.092 8.783 5.267 1.00 93.38 120 PRO A C 1
ATOM 932 O O . PRO A 1 120 ? -15.582 9.053 6.363 1.00 93.38 120 PRO A O 1
ATOM 935 N N . ASN A 1 121 ? -13.833 8.341 5.147 1.00 94.62 121 ASN A N 1
ATOM 936 C CA . ASN A 1 121 ? -12.966 8.112 6.302 1.00 94.62 121 ASN A CA 1
ATOM 937 C C . ASN A 1 121 ? -12.717 9.405 7.096 1.00 94.62 121 ASN A C 1
ATOM 939 O O . ASN A 1 121 ? -12.895 9.424 8.314 1.00 94.62 121 ASN A O 1
ATOM 943 N N . LEU A 1 122 ? -12.380 10.497 6.407 1.00 95.38 122 LEU A N 1
ATOM 944 C CA . LEU A 1 122 ? -12.127 11.795 7.028 1.00 95.38 122 LEU A CA 1
ATOM 945 C C . LEU A 1 122 ? -13.384 12.358 7.696 1.00 95.38 122 LEU A C 1
ATOM 947 O O . LEU A 1 122 ? -13.300 12.854 8.821 1.00 95.38 122 LEU A O 1
ATOM 951 N N . ILE A 1 123 ? -14.554 12.222 7.062 1.00 95.62 123 ILE A N 1
ATOM 952 C CA . ILE A 1 123 ? -15.836 12.622 7.664 1.00 95.62 123 ILE A CA 1
ATOM 953 C C . ILE A 1 123 ? -16.065 11.860 8.976 1.00 95.62 123 ILE A C 1
ATOM 955 O O . ILE A 1 123 ? -16.372 12.476 10.001 1.00 95.62 123 ILE A O 1
ATOM 959 N N . CYS A 1 124 ? -15.863 10.539 8.978 1.00 94.69 124 CYS A N 1
ATOM 960 C CA . CYS A 1 124 ? -15.993 9.723 10.184 1.00 94.69 124 CYS A CA 1
ATOM 961 C C . CYS A 1 124 ? -15.005 10.148 11.276 1.00 94.69 124 CYS A C 1
ATOM 963 O O . CYS A 1 124 ? -15.411 10.328 12.422 1.00 94.69 124 CYS A O 1
ATOM 965 N N . VAL A 1 125 ? -13.726 10.351 10.951 1.00 94.62 125 VAL A N 1
ATOM 966 C CA . VAL A 1 125 ? -12.710 10.758 11.938 1.00 94.62 125 VAL A CA 1
ATOM 967 C C . VAL A 1 125 ? -13.058 12.106 12.574 1.00 94.62 125 VAL A C 1
ATOM 969 O O . VAL A 1 125 ? -12.947 12.257 13.794 1.00 94.62 125 VAL A O 1
ATOM 972 N N . ILE A 1 126 ? -13.535 13.072 11.785 1.00 95.56 126 ILE A N 1
ATOM 973 C CA . ILE A 1 126 ? -13.953 14.382 12.300 1.00 95.56 126 ILE A CA 1
ATOM 974 C C . ILE A 1 126 ? -15.180 14.234 13.208 1.00 95.56 126 ILE A C 1
ATOM 976 O O . ILE A 1 126 ? -15.171 14.745 14.332 1.00 95.56 126 ILE A O 1
ATOM 980 N N . ALA A 1 127 ? -16.199 13.487 12.775 1.00 95.88 127 ALA A N 1
ATOM 981 C CA . ALA A 1 127 ? -17.412 13.256 13.559 1.00 95.88 127 ALA A CA 1
ATOM 982 C C . ALA A 1 127 ? -17.134 12.509 14.879 1.00 95.88 127 ALA A C 1
ATOM 984 O O . ALA A 1 127 ? -17.681 12.862 15.927 1.00 95.88 127 ALA A O 1
ATOM 985 N N . LEU A 1 128 ? -16.241 11.514 14.861 1.00 95.06 128 LEU A N 1
ATOM 986 C CA . LEU A 1 128 ? -15.859 10.732 16.041 1.00 95.06 128 LEU A CA 1
ATOM 987 C C . LEU A 1 128 ? -14.767 11.388 16.898 1.00 95.06 128 LEU A C 1
ATOM 989 O O . LEU A 1 128 ? -14.444 10.860 17.964 1.00 95.06 128 LEU A O 1
ATOM 993 N N . SER A 1 129 ? -14.222 12.542 16.509 1.00 93.94 129 SER A N 1
ATOM 994 C CA . SER A 1 129 ? -13.114 13.194 17.224 1.00 93.94 129 SER A CA 1
ATOM 995 C C . SER A 1 129 ? -13.392 13.406 18.722 1.00 93.94 129 SER A C 1
ATOM 997 O O . SER A 1 129 ? -12.514 13.186 19.560 1.00 93.94 129 SER A O 1
ATOM 999 N N . ASN A 1 130 ? -14.630 13.751 19.090 1.00 92.50 130 ASN A N 1
ATOM 1000 C CA . ASN A 1 130 ? -15.046 13.901 20.489 1.00 92.50 130 ASN A CA 1
ATOM 1001 C C . ASN A 1 130 ? -15.097 12.565 21.248 1.00 92.50 130 ASN A C 1
ATOM 1003 O O . ASN A 1 130 ? -14.752 12.514 22.431 1.00 92.50 130 ASN A O 1
ATOM 1007 N N . VAL A 1 131 ? -15.500 11.484 20.576 1.00 94.38 131 VAL A N 1
ATOM 1008 C CA . VAL A 1 131 ? -15.513 10.129 21.149 1.00 94.38 131 VAL A CA 1
ATOM 1009 C C . VAL A 1 131 ? -14.083 9.662 21.393 1.00 94.38 131 VAL A C 1
ATOM 1011 O O . VAL A 1 131 ? -13.772 9.216 22.495 1.00 94.38 131 VAL A O 1
ATOM 1014 N N . VAL A 1 132 ? -13.194 9.855 20.415 1.00 93.12 132 VAL A N 1
ATOM 1015 C CA . VAL A 1 132 ? -11.770 9.519 20.545 1.00 93.12 132 VAL A CA 1
ATOM 1016 C C . VAL A 1 132 ? -11.152 10.275 21.719 1.00 93.12 132 VAL A C 1
ATOM 1018 O O . VAL A 1 132 ? -10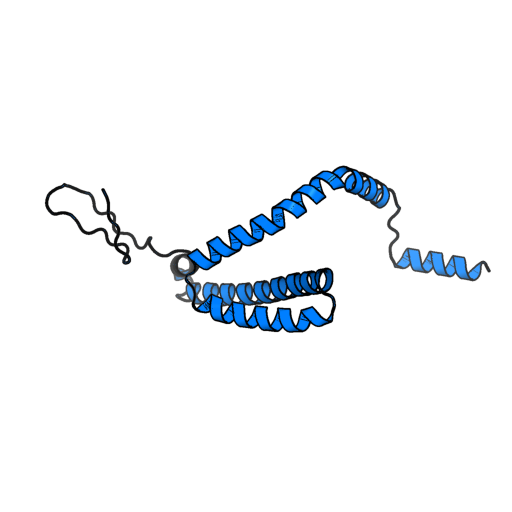.544 9.650 22.579 1.00 93.12 132 VAL A O 1
ATOM 1021 N N . LYS A 1 133 ? -11.384 11.591 21.845 1.00 93.44 133 LYS A N 1
ATOM 1022 C CA . LYS A 1 133 ? -10.902 12.376 23.000 1.00 93.44 133 LYS A CA 1
ATOM 1023 C C . LYS A 1 133 ? -11.358 11.793 24.341 1.00 93.44 133 LYS A C 1
ATOM 1025 O O . LYS A 1 133 ? -10.561 11.721 25.277 1.00 93.44 133 LYS A O 1
ATOM 1030 N N . ARG A 1 134 ? -12.624 11.373 24.442 1.00 94.94 134 ARG A N 1
ATOM 1031 C CA . ARG A 1 134 ? -13.176 10.763 25.661 1.00 94.94 134 ARG A CA 1
ATOM 1032 C C . ARG A 1 134 ? -12.495 9.432 25.977 1.00 94.94 134 ARG A C 1
ATOM 1034 O O . ARG A 1 134 ? -12.027 9.260 27.098 1.00 94.94 134 ARG A O 1
ATOM 1041 N N . VAL A 1 135 ? -12.414 8.532 24.997 1.00 93.56 135 VAL A N 1
ATOM 1042 C CA . VAL A 1 135 ? -11.812 7.200 25.162 1.00 93.56 135 VAL A CA 1
ATOM 1043 C C . VAL A 1 135 ? -10.324 7.316 25.485 1.00 93.56 135 VAL A C 1
ATOM 1045 O O . VAL A 1 135 ? -9.851 6.625 26.380 1.00 93.56 135 VAL A O 1
ATOM 1048 N N . THR A 1 136 ? -9.596 8.231 24.842 1.00 93.56 136 THR A N 1
ATOM 1049 C CA . THR A 1 136 ? -8.183 8.486 25.151 1.00 93.56 136 THR A CA 1
ATOM 1050 C C . THR A 1 136 ? -8.010 8.966 26.589 1.00 93.56 136 THR A C 1
ATOM 1052 O O . THR A 1 136 ? -7.175 8.427 27.310 1.00 93.56 136 THR A O 1
ATOM 1055 N N . LYS A 1 137 ? -8.827 9.925 27.050 1.00 94.25 137 LYS A N 1
ATOM 1056 C CA . LYS A 1 137 ? -8.767 10.401 28.441 1.00 94.25 137 LYS A CA 1
ATOM 1057 C C . LYS A 1 137 ? -9.060 9.277 29.437 1.00 94.25 137 LYS A C 1
ATOM 1059 O O . LYS A 1 137 ? -8.365 9.162 30.443 1.00 94.25 137 LYS A O 1
ATOM 1064 N N . GLU A 1 138 ? -10.063 8.449 29.155 1.00 94.12 138 GLU A N 1
ATOM 1065 C CA . GLU A 1 138 ? -10.388 7.292 29.989 1.00 94.12 138 GLU A CA 1
ATOM 1066 C C . GLU A 1 138 ? -9.239 6.274 30.009 1.00 94.12 138 GLU A C 1
ATOM 1068 O O . GLU A 1 138 ? -8.833 5.835 31.085 1.00 94.12 138 GLU A O 1
ATOM 1073 N N . TYR A 1 139 ? -8.683 5.937 28.843 1.00 91.12 139 TYR A N 1
ATOM 1074 C CA . TYR A 1 139 ? -7.578 4.993 28.710 1.00 91.12 139 TYR A CA 1
ATOM 1075 C C . TYR A 1 139 ? -6.361 5.456 29.514 1.00 91.12 139 TYR A C 1
ATOM 1077 O O . TYR A 1 139 ? -5.880 4.707 30.357 1.00 91.12 139 TYR A O 1
ATOM 1085 N N . THR A 1 140 ? -5.937 6.711 29.343 1.00 92.44 140 THR A N 1
ATOM 1086 C CA . THR A 1 140 ? -4.778 7.279 30.049 1.00 92.44 140 THR A CA 1
ATOM 1087 C C . THR A 1 140 ? -5.017 7.477 31.551 1.00 92.44 140 THR A C 1
ATOM 1089 O O . THR A 1 140 ? -4.063 7.508 32.323 1.00 92.44 140 THR A O 1
ATOM 1092 N N . SER A 1 141 ? -6.272 7.595 31.999 1.00 90.88 141 SER A N 1
ATOM 1093 C CA . SER A 1 141 ? -6.591 7.698 33.433 1.00 90.88 141 SER A CA 1
ATOM 1094 C C . SER A 1 141 ? -6.428 6.376 34.193 1.00 90.88 141 SER A C 1
ATOM 1096 O O . SER A 1 141 ? -6.326 6.375 35.421 1.00 90.88 141 SER A O 1
ATOM 1098 N N . LYS A 1 142 ? -6.400 5.243 33.479 1.00 88.06 142 LYS A N 1
ATOM 1099 C CA . LYS A 1 142 ? -6.243 3.915 34.078 1.00 88.06 142 LYS A CA 1
ATOM 1100 C C . LYS A 1 142 ? -4.765 3.651 34.354 1.00 88.06 142 LYS A C 1
ATOM 1102 O O . LYS A 1 142 ? -3.900 3.907 33.523 1.00 88.06 142 LYS A O 1
ATOM 1107 N N . LYS A 1 143 ? -4.464 3.074 35.520 1.00 86.06 143 LYS A N 1
ATOM 1108 C CA . LYS A 1 143 ? -3.111 2.593 35.819 1.00 86.06 143 LYS A CA 1
ATOM 1109 C C . LYS A 1 143 ? -2.810 1.396 34.912 1.00 86.06 143 LYS A C 1
ATOM 1111 O O . LYS A 1 143 ? -3.388 0.325 35.087 1.00 86.06 143 LYS A O 1
ATOM 1116 N N . HIS A 1 144 ? -1.924 1.581 33.938 1.00 84.69 144 HIS A N 1
ATOM 1117 C CA . HIS A 1 144 ? -1.481 0.510 33.047 1.00 84.69 144 HIS A CA 1
ATOM 1118 C C . HIS A 1 144 ? -0.503 -0.405 33.786 1.00 84.69 144 HIS A C 1
ATOM 1120 O O . HIS A 1 144 ? 0.705 -0.185 33.785 1.00 84.69 144 HIS A O 1
ATOM 1126 N N . LEU A 1 145 ? -1.052 -1.409 34.467 1.00 84.31 145 LEU A N 1
ATOM 1127 C CA . LEU A 1 145 ? -0.272 -2.443 35.139 1.00 84.31 145 LEU A CA 1
ATOM 1128 C C . LEU A 1 145 ? 0.466 -3.292 34.109 1.00 84.31 145 LEU A C 1
ATOM 1130 O O . LEU A 1 145 ? -0.108 -3.684 33.087 1.00 84.31 145 LEU A O 1
ATOM 1134 N N . THR A 1 146 ? 1.718 -3.616 34.405 1.00 84.38 146 THR A N 1
ATOM 1135 C CA . THR A 1 146 ? 2.490 -4.558 33.594 1.00 84.38 146 THR A CA 1
ATOM 1136 C C . THR A 1 146 ? 1.898 -5.965 33.684 1.00 84.38 146 THR A C 1
ATOM 1138 O O . THR A 1 146 ? 1.251 -6.330 34.666 1.00 84.38 146 THR A O 1
ATOM 1141 N N . TYR A 1 147 ? 2.151 -6.793 32.668 1.00 83.81 147 TYR A N 1
ATOM 1142 C CA . TYR A 1 147 ? 1.656 -8.175 32.622 1.00 83.81 147 TYR A CA 1
ATOM 1143 C C . TYR A 1 147 ? 2.021 -8.986 33.882 1.00 83.81 147 TYR A C 1
ATOM 1145 O O . TYR A 1 147 ? 1.205 -9.749 34.392 1.00 83.81 147 TYR A O 1
ATOM 1153 N N . LYS A 1 148 ? 3.219 -8.759 34.447 1.00 85.94 148 LYS A N 1
ATOM 1154 C CA . LYS A 1 148 ? 3.653 -9.394 35.702 1.00 85.94 148 LYS A CA 1
ATOM 1155 C C . LYS A 1 148 ? 2.787 -8.981 36.895 1.00 85.94 148 LYS A C 1
ATOM 1157 O O . LYS A 1 148 ? 2.377 -9.837 37.666 1.00 85.94 148 LYS A O 1
ATOM 1162 N N . GLU A 1 149 ? 2.474 -7.695 37.033 1.00 85.75 149 GLU A N 1
ATOM 1163 C CA . GLU A 1 149 ? 1.615 -7.192 38.114 1.00 85.75 149 GLU A CA 1
ATOM 1164 C C . GLU A 1 149 ? 0.170 -7.691 37.974 1.00 85.75 149 GLU A C 1
ATOM 1166 O O . GLU A 1 149 ? -0.464 -8.009 38.977 1.00 85.75 149 GLU A O 1
ATOM 1171 N N . GLN A 1 150 ? -0.339 -7.821 36.743 1.00 84.88 150 GLN A N 1
ATOM 1172 C CA . GLN A 1 150 ? -1.666 -8.394 36.483 1.00 84.88 150 GLN A CA 1
ATOM 1173 C C . GLN A 1 150 ? -1.750 -9.866 36.904 1.00 84.88 150 GLN A C 1
ATOM 1175 O O . GLN A 1 150 ? -2.727 -10.262 37.538 1.00 84.88 150 GLN A O 1
ATOM 1180 N N . LEU A 1 151 ? -0.720 -10.664 36.604 1.00 84.94 151 LEU A N 1
ATOM 1181 C CA . LEU A 1 151 ? -0.642 -12.061 37.039 1.00 84.94 151 LEU A CA 1
ATOM 1182 C C . LEU A 1 151 ? -0.608 -12.185 38.565 1.00 84.94 151 LEU A C 1
ATOM 1184 O O . LEU A 1 151 ? -1.348 -12.992 39.119 1.00 84.94 151 LEU A O 1
ATOM 1188 N N . THR A 1 152 ? 0.188 -11.354 39.242 1.00 86.56 152 THR A N 1
ATOM 1189 C CA . THR A 1 152 ? 0.264 -11.342 40.710 1.00 86.56 152 THR A CA 1
ATOM 1190 C C . THR A 1 152 ? -1.069 -10.946 41.351 1.00 86.56 152 THR A C 1
ATOM 1192 O O . THR A 1 152 ? -1.483 -11.535 42.343 1.00 86.56 152 THR A O 1
ATOM 1195 N N . LEU A 1 153 ? -1.781 -9.964 40.793 1.00 85.38 153 LEU A N 1
ATOM 1196 C CA . LEU A 1 153 ? -3.099 -9.575 41.306 1.00 85.38 153 LEU A CA 1
ATOM 1197 C C . LEU A 1 153 ? -4.151 -10.667 41.092 1.00 85.38 153 LEU A C 1
ATOM 1199 O O . LEU A 1 153 ? -4.979 -10.895 41.974 1.00 85.38 153 LEU A O 1
ATOM 1203 N N . ASN A 1 154 ? -4.114 -11.345 39.944 1.00 85.62 154 ASN A N 1
ATOM 1204 C CA . ASN A 1 154 ? -5.038 -12.435 39.646 1.00 85.62 154 ASN A CA 1
ATOM 1205 C C . ASN A 1 154 ? -4.772 -13.661 40.529 1.00 85.62 154 ASN A C 1
ATOM 1207 O O . ASN A 1 154 ? -5.730 -14.220 41.057 1.00 85.62 154 ASN A O 1
ATOM 1211 N N . SER A 1 155 ? -3.507 -14.014 40.786 1.00 81.00 155 SER A N 1
ATOM 1212 C CA . SER A 1 155 ? -3.170 -15.120 41.692 1.00 81.00 155 SER A CA 1
ATOM 1213 C C . SER A 1 155 ? -3.575 -14.836 43.145 1.00 81.00 155 SER A C 1
ATOM 1215 O O . SER A 1 155 ? -4.108 -15.716 43.816 1.00 81.00 155 SER A O 1
ATOM 1217 N N . ILE A 1 156 ? -3.419 -13.594 43.624 1.00 82.81 156 ILE A N 1
ATOM 1218 C CA . ILE A 1 156 ? -3.902 -13.170 44.953 1.00 82.81 156 ILE A CA 1
ATOM 1219 C C . ILE A 1 156 ? -5.437 -13.210 45.031 1.00 82.81 156 ILE A C 1
ATOM 1221 O O . ILE A 1 156 ? -5.999 -13.503 46.087 1.00 82.81 156 ILE A O 1
ATOM 1225 N N . ARG A 1 157 ? -6.134 -12.900 43.930 1.00 81.69 157 ARG A N 1
ATOM 1226 C CA . ARG A 1 157 ? -7.603 -12.923 43.872 1.00 81.69 157 ARG A CA 1
ATOM 1227 C C . ARG A 1 157 ? -8.159 -14.347 43.865 1.00 81.69 157 ARG A C 1
ATOM 1229 O O . ARG A 1 157 ? -9.199 -14.566 44.472 1.00 81.69 157 ARG A O 1
ATOM 1236 N N . GLU A 1 158 ? -7.478 -15.286 43.213 1.00 80.25 158 GLU A N 1
ATOM 1237 C CA . GLU A 1 158 ? -7.854 -16.707 43.183 1.00 80.25 158 GLU A CA 1
ATOM 1238 C C . GLU A 1 158 ? -7.603 -17.425 44.517 1.00 80.25 158 GLU A C 1
ATOM 1240 O O . GLU A 1 158 ? -8.346 -18.335 44.846 1.00 80.25 158 GLU A O 1
ATOM 1245 N N . GLN A 1 159 ? -6.635 -16.984 45.329 1.00 73.75 159 GLN A N 1
ATOM 1246 C CA . GLN A 1 159 ? -6.400 -17.536 46.676 1.00 73.75 159 GLN A CA 1
ATOM 1247 C C . GLN A 1 159 ? -7.358 -17.014 47.763 1.00 73.75 159 GLN A C 1
ATOM 1249 O O . GLN A 1 159 ? -7.271 -17.433 48.916 1.00 73.75 159 GLN A O 1
ATOM 1254 N N . LYS A 1 160 ? -8.230 -16.055 47.431 1.00 65.62 160 LYS A N 1
ATOM 1255 C CA . LYS A 1 160 ? -9.160 -15.409 48.374 1.00 65.62 160 LYS A CA 1
ATOM 1256 C C . LYS A 1 160 ? -10.582 -15.993 48.354 1.00 65.62 160 LYS A C 1
ATOM 1258 O O . LYS A 1 160 ? -11.443 -15.452 49.048 1.00 65.62 160 LYS A O 1
ATOM 1263 N N . TRP A 1 161 ? -10.803 -17.055 47.583 1.00 54.84 161 TRP A N 1
ATOM 1264 C CA . TRP A 1 161 ? -12.024 -17.866 47.506 1.00 54.84 161 TRP A CA 1
ATOM 1265 C C . TRP A 1 161 ? -11.665 -19.333 47.737 1.00 54.84 161 TRP A C 1
ATOM 1267 O O . TRP A 1 161 ? -12.571 -20.082 48.158 1.00 54.84 161 TRP A O 1
#

pLDDT: mean 83.13, std 15.51, range [38.41, 96.19]

Foldseek 3Di:
DFDADLCRDTDDDPPDDDDDDDDPPNDDDQVVQLVVQLVVCVVVHNCRNVVSVVVVVVVVVVVLVVVLVVVLVVQCVPPNDVCSVVSNVVSVVVVVVVVVDDPVVVVVVVVVVVVVVVVVVVVVCVVCVVVCVVVVVVVVVDDPDDPVVVVVVVVVVVVVD